Protein AF-A0A142BB38-F1 (afdb_monomer)

Nearest PDB structures (foldseek):
  2khm-assembly1_B  TM=2.381E-01  e=4.660E+00  Araneus diadematus

Mean predicted aligned error: 5.6 Å

Radius of gyration: 16.67 Å; Cα contacts (8 Å, |Δi|>4): 207; chains: 1; bounding box: 40×39×48 Å

InterPro domains:
  IPR056090 Domain of unknown function DUF7673 [PF24720] (20-102)

Organism: NCBI:txid570277

Structure (mmCIF, N/CA/C/O backbone):
data_AF-A0A142BB38-F1
#
_entry.id   AF-A0A142BB38-F1
#
loop_
_atom_site.group_PDB
_atom_site.id
_atom_site.type_symbol
_atom_site.label_atom_id
_atom_site.label_alt_id
_atom_site.label_comp_id
_atom_site.label_asym_id
_atom_site.label_entity_id
_atom_site.label_seq_id
_atom_site.pdbx_PDB_ins_code
_atom_site.Cartn_x
_atom_site.Cartn_y
_atom_site.Cartn_z
_atom_site.occupancy
_atom_site.B_iso_or_equiv
_atom_site.auth_seq_id
_atom_site.auth_comp_id
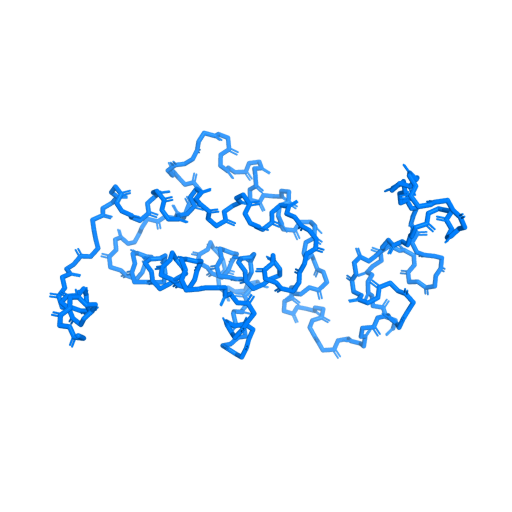_atom_site.auth_asym_id
_atom_site.auth_atom_id
_atom_site.pdbx_PDB_model_num
ATOM 1 N N . MET A 1 1 ? -16.392 24.815 3.984 1.00 42.34 1 MET A N 1
ATOM 2 C CA . MET A 1 1 ? -15.188 24.176 4.565 1.00 42.34 1 MET A CA 1
ATOM 3 C C . MET A 1 1 ? -15.437 23.795 6.032 1.00 42.34 1 MET A C 1
ATOM 5 O O . MET A 1 1 ? -14.847 24.392 6.916 1.00 42.34 1 MET A O 1
ATOM 9 N N . GLY A 1 2 ? -16.347 22.852 6.319 1.00 48.66 2 GLY A N 1
ATOM 10 C CA . GLY A 1 2 ? -16.761 22.552 7.708 1.00 48.66 2 GLY A CA 1
ATOM 11 C C . GLY A 1 2 ? -16.936 21.069 8.054 1.00 48.66 2 GLY A C 1
ATOM 12 O O . GLY A 1 2 ? -17.288 20.749 9.184 1.00 48.66 2 GLY A O 1
ATOM 13 N N . THR A 1 3 ? -16.692 20.158 7.108 1.00 50.41 3 THR A N 1
ATOM 14 C CA . THR A 1 3 ? -17.069 18.739 7.262 1.00 50.41 3 THR A CA 1
ATOM 15 C C . THR A 1 3 ? -15.869 17.801 7.424 1.00 50.41 3 THR A C 1
ATOM 17 O O . THR A 1 3 ? -16.030 16.711 7.957 1.00 50.41 3 THR A O 1
ATOM 20 N N . GLN A 1 4 ? -14.654 18.218 7.041 1.00 49.72 4 GLN A N 1
AT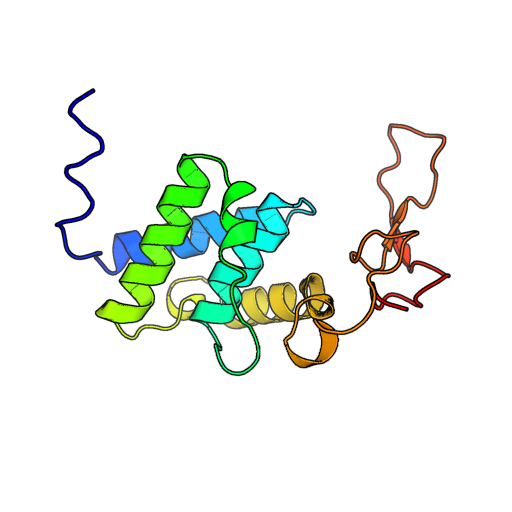OM 21 C CA . GLN A 1 4 ? -13.470 17.340 7.036 1.00 49.72 4 GLN A CA 1
ATOM 22 C C . GLN A 1 4 ? -12.664 17.337 8.349 1.00 49.72 4 GLN A C 1
ATOM 24 O O . GLN A 1 4 ? -11.951 16.380 8.618 1.00 49.72 4 GLN A O 1
ATOM 29 N N . MET A 1 5 ? -12.817 18.338 9.226 1.00 43.72 5 MET A N 1
ATOM 30 C CA . MET A 1 5 ? -12.078 18.387 10.504 1.00 43.72 5 MET A CA 1
ATOM 31 C C . MET A 1 5 ? -12.707 17.562 11.643 1.00 43.72 5 MET A C 1
ATOM 33 O O . MET A 1 5 ? -12.117 17.461 12.714 1.00 43.72 5 MET A O 1
ATOM 37 N N . LYS A 1 6 ? -13.882 16.945 11.446 1.00 49.28 6 LYS A N 1
ATOM 38 C CA . LYS A 1 6 ? -14.540 16.130 12.489 1.00 49.28 6 LYS A CA 1
ATOM 39 C C . LYS A 1 6 ? -13.958 14.718 12.657 1.00 49.28 6 LYS A C 1
ATOM 41 O O . LYS A 1 6 ? -14.302 14.057 13.631 1.00 49.28 6 LYS A O 1
ATOM 46 N N . GLN A 1 7 ? -13.098 14.247 11.751 1.00 52.72 7 GLN A N 1
ATOM 47 C CA . GLN A 1 7 ? -12.619 12.856 11.768 1.00 52.72 7 GLN A CA 1
ATOM 48 C C . GLN A 1 7 ? -11.376 12.604 12.633 1.00 52.72 7 GLN A C 1
ATOM 50 O O . GLN A 1 7 ? -11.220 11.490 13.114 1.00 52.72 7 GLN A O 1
ATOM 55 N N . LEU A 1 8 ? -10.541 13.611 12.913 1.00 51.09 8 LEU A N 1
ATOM 56 C CA . LEU A 1 8 ? -9.302 13.424 13.694 1.00 51.09 8 LEU A CA 1
ATOM 57 C C . LEU A 1 8 ? -9.530 13.124 15.191 1.00 51.09 8 LEU A C 1
ATOM 59 O O . LEU A 1 8 ? -8.601 12.703 15.869 1.00 51.09 8 LEU A O 1
ATOM 63 N N . ASN A 1 9 ? -10.756 13.300 15.700 1.00 59.69 9 ASN A N 1
ATOM 64 C CA . ASN A 1 9 ? -11.101 13.105 17.117 1.00 59.69 9 ASN A CA 1
ATOM 65 C C . ASN A 1 9 ? -11.997 11.884 17.385 1.00 59.69 9 ASN A C 1
ATOM 67 O O . ASN A 1 9 ? -12.527 11.752 18.488 1.00 59.69 9 ASN A O 1
ATOM 71 N N . GLN A 1 10 ? -12.226 11.015 16.398 1.00 78.06 10 GLN A N 1
ATOM 72 C CA . GLN A 1 10 ? -13.004 9.791 16.600 1.00 78.06 10 GLN A CA 1
ATOM 73 C C . GLN A 1 10 ? -12.083 8.563 16.563 1.00 78.06 10 GLN A C 1
ATOM 75 O O . GLN A 1 10 ? -11.210 8.491 15.694 1.00 78.06 10 GLN A O 1
ATOM 80 N N . PRO A 1 11 ? -12.248 7.597 17.488 1.00 89.50 11 PRO A N 1
ATOM 81 C CA . PRO A 1 11 ? -11.530 6.331 17.420 1.00 89.50 11 PRO A CA 1
ATOM 82 C C . PRO A 1 11 ? -11.828 5.604 16.104 1.00 89.50 11 PRO A C 1
ATOM 84 O O . PRO A 1 11 ? -12.989 5.485 15.708 1.00 89.50 11 PRO A O 1
ATOM 87 N N . VAL A 1 12 ? -10.789 5.092 15.443 1.00 95.44 12 VAL A N 1
ATOM 88 C CA . VAL A 1 12 ? -10.952 4.232 14.265 1.00 95.44 12 VAL A CA 1
ATOM 89 C C . VAL A 1 12 ? -11.534 2.895 14.709 1.00 95.44 12 VAL A C 1
ATOM 91 O O . VAL A 1 12 ? -10.992 2.221 15.584 1.00 95.44 12 VAL A O 1
ATOM 94 N N . THR A 1 13 ? -12.644 2.500 14.093 1.00 96.88 13 THR A N 1
ATOM 95 C CA . THR A 1 13 ? -13.247 1.178 14.309 1.00 96.88 13 THR A CA 1
ATOM 96 C C . THR A 1 13 ? -12.520 0.099 13.505 1.00 96.88 13 THR A C 1
ATOM 98 O O . THR A 1 13 ? -11.928 0.385 12.463 1.00 96.88 13 THR A O 1
ATOM 101 N N . ALA A 1 14 ? -12.626 -1.166 13.927 1.00 97.38 14 ALA A N 1
ATOM 102 C CA . ALA A 1 14 ? -12.060 -2.296 13.181 1.00 97.38 14 ALA A CA 1
ATOM 103 C C . ALA A 1 14 ? -12.581 -2.381 11.735 1.00 97.38 14 ALA A C 1
ATOM 105 O O . ALA A 1 14 ? -11.813 -2.654 10.818 1.00 97.38 14 ALA A O 1
ATOM 106 N N . VAL A 1 15 ? -13.862 -2.067 11.510 1.00 97.38 15 VAL A N 1
ATOM 107 C CA . VAL A 1 15 ? -14.458 -2.045 10.164 1.00 97.38 15 VAL A CA 1
ATOM 108 C C . VAL A 1 15 ? -13.822 -0.956 9.296 1.00 97.38 15 VAL A C 1
ATOM 110 O O . VAL A 1 15 ? -13.442 -1.218 8.160 1.00 97.38 15 VAL A O 1
ATOM 113 N N . GLN A 1 16 ? -13.658 0.264 9.819 1.00 97.94 16 GLN A N 1
ATOM 114 C CA . GLN A 1 16 ? -13.002 1.353 9.079 1.00 97.94 16 GLN A CA 1
ATOM 115 C C . GLN A 1 16 ? -11.532 1.049 8.789 1.00 97.94 16 GLN A C 1
ATOM 117 O O . GLN A 1 16 ? -11.051 1.360 7.696 1.00 97.94 16 GLN A O 1
ATOM 122 N N . TYR A 1 17 ? -10.844 0.439 9.758 1.00 98.44 17 TYR A N 1
ATOM 123 C CA . TYR A 1 17 ? -9.466 -0.002 9.614 1.00 98.44 17 TYR A CA 1
ATOM 124 C C . TYR A 1 17 ? -9.336 -0.989 8.455 1.00 98.44 17 TYR A C 1
ATOM 126 O O . TYR A 1 17 ? -8.688 -0.660 7.465 1.00 98.44 17 TYR A O 1
ATOM 134 N N . PHE A 1 18 ? -10.020 -2.135 8.507 1.00 98.62 18 PHE A N 1
ATOM 135 C CA . PHE A 1 18 ? -9.885 -3.169 7.479 1.00 98.62 18 PHE A CA 1
ATOM 136 C C . PHE A 1 18 ? -10.424 -2.747 6.109 1.00 98.62 18 PHE A C 1
ATOM 138 O O . PHE A 1 18 ? -9.808 -3.073 5.097 1.00 98.62 18 PHE A O 1
ATOM 145 N N . ASN A 1 19 ? -11.476 -1.923 6.047 1.00 98.50 19 ASN A N 1
ATOM 146 C CA . ASN A 1 19 ? -11.909 -1.323 4.780 1.00 98.50 19 ASN A CA 1
ATOM 147 C C . ASN A 1 19 ? -10.818 -0.433 4.166 1.00 98.50 19 ASN A C 1
ATOM 149 O O . ASN A 1 19 ? -10.633 -0.431 2.950 1.00 98.50 19 ASN A O 1
ATOM 153 N N . SER A 1 20 ? -10.084 0.315 4.995 1.00 98.69 20 SER A N 1
ATOM 154 C CA . SER A 1 20 ? -8.980 1.157 4.526 1.00 98.69 20 SER A CA 1
ATOM 155 C C . SER A 1 20 ? -7.750 0.340 4.144 1.00 98.69 20 SER A C 1
ATOM 157 O O . SER A 1 20 ? -7.107 0.670 3.150 1.00 98.69 20 SER A O 1
ATOM 159 N N . VAL A 1 21 ? -7.455 -0.752 4.862 1.00 98.81 21 VAL A N 1
ATOM 160 C CA . VAL A 1 21 ? -6.419 -1.709 4.445 1.00 98.81 21 VAL A CA 1
ATOM 161 C C . VAL A 1 21 ? -6.767 -2.271 3.064 1.00 98.81 21 VAL A C 1
ATOM 163 O O . VAL A 1 21 ? -5.956 -2.173 2.148 1.00 98.81 21 VAL A O 1
ATOM 166 N N . ALA A 1 22 ? -7.989 -2.777 2.875 1.00 98.75 22 ALA A N 1
ATOM 167 C CA . ALA A 1 22 ? -8.435 -3.335 1.599 1.00 98.75 22 ALA A CA 1
ATOM 168 C C . ALA A 1 22 ? -8.399 -2.306 0.452 1.00 98.75 22 ALA A C 1
ATOM 170 O O . ALA A 1 22 ? -8.067 -2.654 -0.682 1.00 98.75 22 ALA A O 1
ATOM 171 N N . ALA A 1 23 ? -8.714 -1.037 0.729 1.00 98.62 23 ALA A N 1
ATOM 172 C CA . ALA A 1 23 ? -8.599 0.040 -0.252 1.00 98.62 23 ALA A CA 1
ATOM 173 C C . ALA A 1 23 ? -7.137 0.288 -0.661 1.00 98.62 23 ALA A C 1
ATOM 175 O O . ALA A 1 23 ? -6.836 0.318 -1.854 1.00 98.62 23 ALA A O 1
ATOM 176 N N . LEU A 1 24 ? -6.219 0.401 0.305 1.00 98.75 24 LEU A N 1
ATOM 177 C CA . LEU A 1 24 ? -4.801 0.618 0.010 1.00 98.75 24 LEU A CA 1
ATOM 178 C C . LEU A 1 24 ? -4.143 -0.580 -0.666 1.00 98.75 24 LEU A C 1
ATOM 180 O O . LEU A 1 24 ? -3.251 -0.369 -1.480 1.00 98.75 24 LEU A O 1
ATOM 184 N N . VAL A 1 25 ? -4.570 -1.813 -0.376 1.00 98.69 25 VAL A N 1
ATOM 185 C CA . VAL A 1 25 ? -4.044 -3.010 -1.055 1.00 98.69 25 VAL A CA 1
ATOM 186 C C . VAL A 1 25 ? -4.247 -2.892 -2.563 1.00 98.69 25 VAL A C 1
ATOM 188 O O . VAL A 1 25 ? -3.299 -3.083 -3.320 1.00 98.69 25 VAL A O 1
ATOM 191 N N . LYS A 1 26 ? -5.438 -2.469 -3.003 1.00 98.19 26 LYS A N 1
ATOM 192 C CA . LYS A 1 26 ? -5.728 -2.257 -4.431 1.00 98.19 26 LYS A CA 1
ATOM 193 C C . LYS A 1 26 ? -4.800 -1.216 -5.055 1.00 98.19 26 LYS A C 1
ATOM 195 O O . LYS A 1 26 ? -4.352 -1.395 -6.179 1.00 98.19 26 LYS A O 1
ATOM 200 N N . VAL A 1 27 ? -4.493 -0.143 -4.325 1.00 98.31 27 VAL A N 1
ATOM 201 C CA . VAL A 1 27 ? -3.574 0.911 -4.786 1.00 98.31 27 VAL A CA 1
ATOM 202 C C . VAL A 1 27 ? -2.135 0.396 -4.849 1.00 98.31 27 VAL A C 1
ATOM 204 O O . VAL A 1 27 ? -1.432 0.656 -5.823 1.00 98.31 27 VAL A O 1
ATOM 207 N N . ALA A 1 28 ? -1.708 -0.360 -3.837 1.00 98.06 28 ALA A N 1
ATOM 208 C CA . ALA A 1 28 ? -0.369 -0.930 -3.711 1.00 98.06 28 ALA A CA 1
ATOM 209 C C . ALA A 1 28 ? -0.063 -2.024 -4.750 1.00 98.06 28 ALA A C 1
ATOM 211 O O . ALA A 1 28 ? 1.106 -2.294 -5.019 1.00 98.06 28 ALA A O 1
ATOM 212 N N . GLN A 1 29 ? -1.090 -2.635 -5.344 1.00 96.38 29 GLN A N 1
ATOM 213 C CA . GLN A 1 29 ? -0.966 -3.610 -6.434 1.00 96.38 29 GLN A CA 1
ATOM 214 C C . GLN A 1 29 ? -0.807 -2.972 -7.825 1.00 96.38 29 GLN A C 1
ATOM 216 O O . GLN A 1 29 ? -0.567 -3.683 -8.801 1.00 96.38 29 GLN A O 1
ATOM 221 N N . LEU A 1 30 ? -0.929 -1.647 -7.937 1.00 92.62 30 LEU A N 1
ATOM 222 C CA . LEU A 1 30 ? -0.591 -0.916 -9.162 1.00 92.62 30 LEU A CA 1
ATOM 223 C C . LEU A 1 30 ? 0.919 -0.596 -9.190 1.00 92.62 30 LEU A C 1
ATOM 225 O O . LEU A 1 30 ? 1.650 -0.959 -8.270 1.00 92.62 30 LEU A O 1
ATOM 229 N N . ASP A 1 31 ? 1.389 0.089 -10.234 1.00 86.12 31 ASP A N 1
ATOM 230 C CA . ASP A 1 31 ? 2.798 0.485 -10.389 1.00 86.12 31 ASP A CA 1
ATOM 231 C C . ASP A 1 31 ? 2.936 2.006 -10.564 1.00 86.12 31 ASP A C 1
ATOM 233 O O . ASP A 1 31 ? 3.187 2.537 -11.643 1.00 86.12 31 ASP A O 1
ATOM 237 N N . THR A 1 32 ? 2.666 2.742 -9.484 1.00 91.31 32 THR A N 1
ATOM 238 C CA . THR A 1 32 ? 2.776 4.209 -9.446 1.00 91.31 32 THR A CA 1
ATOM 239 C C . THR A 1 32 ? 3.515 4.681 -8.193 1.00 91.31 32 THR A C 1
ATOM 241 O O . THR A 1 32 ? 3.694 3.936 -7.226 1.00 91.31 32 THR A O 1
ATOM 244 N N . SER A 1 33 ? 3.895 5.961 -8.147 1.00 91.88 33 SER A N 1
ATOM 245 C CA . SER A 1 33 ? 4.433 6.571 -6.921 1.00 91.88 33 SER A CA 1
ATOM 246 C C . SER A 1 33 ? 3.438 6.519 -5.751 1.00 91.88 33 SER A C 1
ATOM 248 O O . SER A 1 33 ? 3.852 6.312 -4.610 1.00 91.88 33 SER A O 1
ATOM 250 N N . GLY A 1 34 ? 2.134 6.636 -6.024 1.00 96.50 34 GLY A N 1
ATOM 251 C CA . GLY A 1 34 ? 1.075 6.447 -5.030 1.00 96.50 34 GLY A CA 1
ATOM 252 C C . GLY A 1 34 ? 0.976 4.997 -4.550 1.00 96.50 34 GLY A C 1
ATOM 253 O O . GLY A 1 34 ? 0.795 4.751 -3.360 1.00 96.50 34 GLY A O 1
ATOM 254 N N . SER A 1 35 ? 1.190 4.029 -5.443 1.00 96.94 35 SER A N 1
ATOM 255 C CA . SER A 1 35 ? 1.245 2.598 -5.113 1.00 96.94 35 SER A CA 1
ATOM 256 C C . SER A 1 35 ? 2.393 2.279 -4.172 1.00 96.94 35 SER A C 1
ATOM 258 O O . SER A 1 35 ? 2.178 1.617 -3.159 1.00 96.94 35 SER A O 1
ATOM 260 N N . ARG A 1 36 ? 3.580 2.840 -4.435 1.00 95.38 36 ARG A N 1
ATOM 261 C CA . ARG A 1 36 ? 4.721 2.751 -3.518 1.00 95.38 36 ARG A CA 1
ATOM 262 C C . ARG A 1 36 ? 4.366 3.285 -2.133 1.00 95.38 36 ARG A C 1
ATOM 264 O O . ARG A 1 36 ? 4.678 2.646 -1.130 1.00 95.38 36 ARG A O 1
ATOM 271 N N . ALA A 1 37 ? 3.751 4.465 -2.070 1.00 97.88 37 ALA A N 1
ATOM 272 C CA . ALA A 1 37 ? 3.375 5.090 -0.807 1.00 97.88 37 ALA A CA 1
ATOM 273 C C . ALA A 1 37 ? 2.359 4.229 -0.037 1.00 97.88 37 ALA A C 1
ATOM 275 O O . ALA A 1 37 ? 2.558 3.954 1.145 1.00 97.88 37 ALA A O 1
ATOM 276 N N . ALA A 1 38 ? 1.320 3.733 -0.718 1.00 98.69 38 ALA A N 1
ATOM 277 C CA . ALA A 1 38 ? 0.327 2.827 -0.143 1.00 98.69 38 ALA A CA 1
ATOM 278 C C . ALA A 1 38 ? 0.964 1.524 0.370 1.00 98.69 38 ALA A C 1
ATOM 280 O O . ALA A 1 38 ? 0.686 1.104 1.493 1.00 98.69 38 ALA A O 1
ATOM 281 N N . ALA A 1 39 ? 1.866 0.923 -0.410 1.00 98.19 39 ALA A N 1
ATOM 282 C CA . ALA A 1 39 ? 2.588 -0.282 -0.023 1.00 98.19 39 ALA A CA 1
ATOM 283 C C . ALA A 1 39 ? 3.444 -0.065 1.226 1.00 98.19 39 ALA A C 1
ATOM 285 O O . ALA A 1 39 ? 3.390 -0.874 2.147 1.00 98.19 39 ALA A O 1
ATOM 286 N N . GLN A 1 40 ? 4.184 1.044 1.308 1.00 97.94 40 GLN A N 1
ATOM 287 C CA . GLN A 1 40 ? 4.970 1.355 2.502 1.00 97.94 40 GLN A CA 1
ATOM 288 C C . GLN A 1 40 ? 4.095 1.567 3.742 1.00 97.94 40 GLN A C 1
ATOM 290 O O . GLN A 1 40 ? 4.477 1.120 4.819 1.00 97.94 40 GLN A O 1
ATOM 295 N N . VAL A 1 41 ? 2.917 2.191 3.616 1.00 98.69 41 VAL A N 1
ATOM 296 C CA . VAL A 1 41 ? 1.969 2.306 4.740 1.00 98.69 41 VAL A CA 1
ATOM 297 C C . VAL A 1 41 ? 1.541 0.920 5.228 1.00 98.69 41 VAL A C 1
ATOM 299 O O . VAL A 1 41 ? 1.609 0.640 6.425 1.00 98.69 41 VAL A O 1
ATOM 302 N N . LEU A 1 42 ? 1.123 0.047 4.308 1.00 98.75 42 LEU A N 1
ATOM 303 C CA . LEU A 1 42 ? 0.654 -1.303 4.626 1.00 98.75 42 LEU A CA 1
ATOM 304 C C . LEU A 1 42 ? 1.761 -2.169 5.231 1.00 98.75 42 LEU A C 1
ATOM 306 O O . LEU A 1 42 ? 1.571 -2.758 6.293 1.00 98.75 42 LEU A O 1
ATOM 310 N N . LEU A 1 43 ? 2.922 -2.223 4.581 1.00 98.56 43 LEU A N 1
ATOM 311 C CA . LEU A 1 43 ? 4.034 -3.077 4.985 1.00 98.56 43 LEU A CA 1
ATOM 312 C C . LEU A 1 43 ? 4.677 -2.595 6.288 1.00 98.56 43 LEU A C 1
ATOM 314 O O . LEU A 1 43 ? 5.038 -3.427 7.112 1.00 98.56 43 LEU A O 1
ATOM 318 N N . SER A 1 44 ? 4.741 -1.284 6.549 1.00 98.38 44 SER A N 1
ATOM 319 C CA . SER A 1 44 ? 5.154 -0.780 7.867 1.00 98.38 44 SER A CA 1
ATOM 320 C C . SER A 1 44 ? 4.151 -1.094 8.970 1.00 98.38 44 SER A C 1
ATOM 322 O O . SER A 1 44 ? 4.559 -1.362 10.098 1.00 98.38 44 SER A O 1
ATOM 324 N N . ALA A 1 45 ? 2.847 -1.071 8.673 1.00 98.44 45 ALA A N 1
ATOM 325 C CA . ALA A 1 45 ? 1.826 -1.477 9.635 1.00 98.44 45 ALA A CA 1
ATOM 326 C C . ALA A 1 45 ? 1.882 -2.988 9.927 1.00 98.44 45 ALA A C 1
A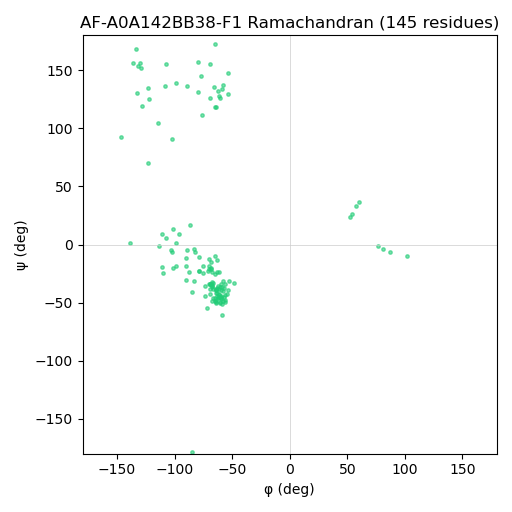TOM 328 O O . ALA A 1 45 ? 1.626 -3.393 11.061 1.00 98.44 45 ALA A O 1
ATOM 329 N N . TYR A 1 46 ? 2.233 -3.798 8.925 1.00 98.44 46 TYR A N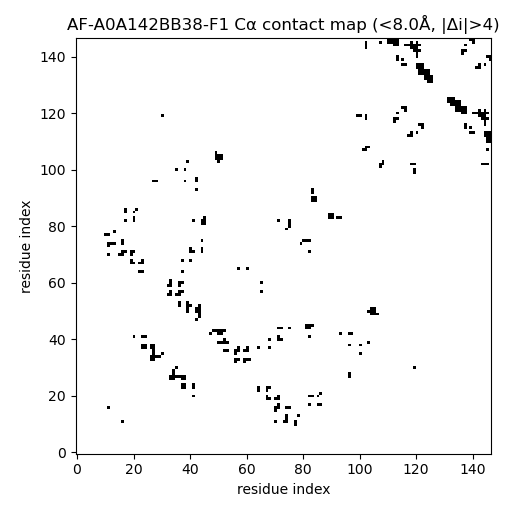 1
ATOM 330 C CA . TYR A 1 46 ? 2.435 -5.241 9.046 1.00 98.44 46 TYR A CA 1
ATOM 331 C C . TYR A 1 46 ? 3.719 -5.582 9.813 1.00 98.44 46 TYR A C 1
ATOM 333 O O . TYR A 1 46 ? 3.662 -6.263 10.832 1.00 98.44 46 TYR A O 1
ATOM 341 N N . ASN A 1 47 ? 4.869 -5.054 9.383 1.00 98.00 47 ASN A N 1
ATOM 342 C CA . ASN A 1 47 ? 6.171 -5.325 9.985 1.00 98.00 47 ASN A CA 1
ATOM 343 C C . ASN A 1 47 ? 7.104 -4.100 9.916 1.00 98.00 47 ASN A C 1
ATOM 345 O O . ASN A 1 47 ? 7.864 -3.908 8.963 1.00 98.00 47 ASN A O 1
ATOM 349 N N . GLY A 1 48 ? 7.086 -3.296 10.982 1.00 96.25 48 GLY A N 1
ATOM 350 C CA . GLY A 1 48 ? 7.911 -2.089 11.111 1.00 96.25 48 GLY A CA 1
ATOM 351 C C . GLY A 1 48 ? 9.422 -2.333 11.246 1.00 96.25 48 GLY A C 1
ATOM 352 O O . GLY A 1 48 ? 10.202 -1.395 11.081 1.00 96.25 48 GLY A O 1
ATOM 353 N N . SER A 1 49 ? 9.847 -3.569 11.535 1.00 96.44 49 SER A N 1
ATOM 354 C CA . SER A 1 49 ? 11.269 -3.935 11.628 1.00 96.44 49 SER A CA 1
ATOM 355 C C . SER A 1 49 ? 11.916 -4.126 10.257 1.00 96.44 49 SER A C 1
ATOM 357 O O . SER A 1 49 ? 13.127 -3.990 10.135 1.00 96.44 49 SER A O 1
ATOM 359 N N . GLU A 1 50 ? 11.110 -4.417 9.234 1.00 98.00 50 GLU A N 1
ATOM 360 C CA . GLU A 1 50 ? 11.551 -4.691 7.858 1.00 98.00 50 GLU A CA 1
ATOM 361 C C . GLU A 1 50 ? 11.162 -3.562 6.891 1.00 98.00 50 GLU A C 1
ATOM 363 O O . GLU A 1 50 ? 11.828 -3.323 5.878 1.00 98.00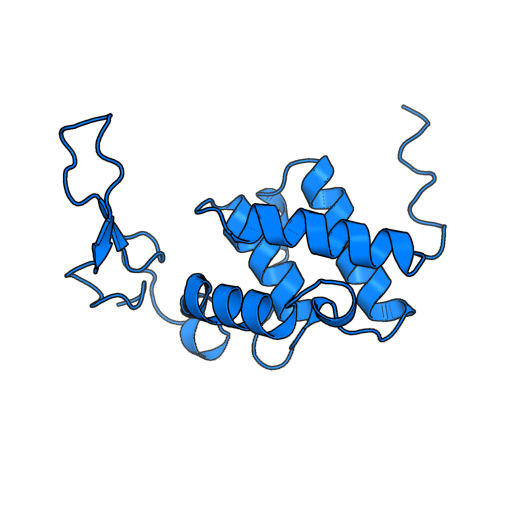 50 GLU A O 1
ATOM 368 N N . TRP A 1 51 ? 10.112 -2.810 7.236 1.00 97.75 51 TRP A N 1
ATOM 369 C CA . TRP A 1 51 ? 9.546 -1.760 6.398 1.00 97.75 51 TRP A CA 1
ATOM 370 C C . TRP A 1 51 ? 9.317 -0.474 7.176 1.00 97.75 51 TRP A C 1
ATOM 372 O O . TRP A 1 51 ? 8.642 -0.452 8.202 1.00 97.75 51 TRP A O 1
ATOM 382 N N . GLN A 1 52 ? 9.786 0.644 6.625 1.00 95.62 52 GLN A N 1
ATOM 383 C CA . GLN A 1 52 ? 9.583 1.974 7.201 1.00 95.62 52 GLN A CA 1
ATOM 384 C C . GLN A 1 52 ? 8.884 2.904 6.218 1.00 95.62 52 GLN A C 1
ATOM 386 O O . GLN A 1 52 ? 9.397 3.161 5.132 1.00 95.62 52 GLN A O 1
ATOM 391 N N . LEU A 1 53 ? 7.771 3.496 6.634 1.00 95.94 53 LEU A N 1
ATOM 392 C CA . LEU A 1 53 ? 7.091 4.530 5.876 1.00 95.94 53 LEU A CA 1
ATOM 393 C C . LEU A 1 53 ? 7.981 5.771 5.784 1.00 95.94 53 LEU A C 1
ATOM 395 O O . LEU A 1 53 ? 8.301 6.402 6.791 1.00 95.94 53 LEU A O 1
ATOM 399 N N . ASN A 1 54 ? 8.351 6.156 4.564 1.00 93.94 54 ASN A N 1
ATOM 400 C CA . ASN A 1 54 ? 8.840 7.503 4.322 1.00 93.94 54 ASN A CA 1
ATOM 401 C C . ASN A 1 54 ? 7.653 8.477 4.313 1.00 93.94 54 ASN A C 1
ATOM 403 O O . ASN A 1 54 ? 6.840 8.459 3.394 1.00 93.94 54 ASN A O 1
ATOM 407 N N . VAL A 1 55 ? 7.564 9.357 5.311 1.00 96.00 55 VAL A N 1
ATOM 408 C CA . VAL A 1 55 ? 6.450 10.313 5.440 1.00 96.00 55 VAL A CA 1
ATOM 409 C C . VAL A 1 55 ? 6.322 11.218 4.211 1.00 96.00 55 VAL A C 1
ATOM 411 O O . VAL A 1 55 ? 5.206 11.574 3.840 1.00 96.00 55 VAL A O 1
ATOM 414 N N . THR A 1 56 ? 7.423 11.548 3.524 1.00 95.44 56 THR A N 1
ATOM 415 C CA . THR A 1 56 ? 7.346 12.378 2.311 1.00 95.44 56 THR A CA 1
ATOM 416 C C . THR A 1 56 ? 6.658 11.664 1.149 1.00 95.44 56 THR A C 1
ATOM 418 O O . THR A 1 56 ? 6.112 12.336 0.278 1.00 95.44 56 THR A O 1
ATOM 421 N N . ASP A 1 57 ? 6.646 10.325 1.127 1.00 94.62 57 ASP A N 1
ATOM 422 C CA . ASP A 1 57 ? 5.960 9.560 0.078 1.00 94.62 57 ASP A CA 1
ATOM 423 C C . ASP A 1 57 ? 4.434 9.701 0.173 1.00 94.62 57 ASP A C 1
ATOM 425 O O . ASP A 1 57 ? 3.746 9.532 -0.832 1.00 94.62 57 ASP A O 1
ATOM 429 N N . LEU A 1 58 ? 3.888 10.091 1.332 1.00 97.12 58 LEU A N 1
ATOM 430 C CA . LEU A 1 58 ? 2.452 10.346 1.480 1.00 97.12 58 LEU A CA 1
ATOM 431 C C . LEU A 1 58 ? 1.959 11.476 0.561 1.00 97.12 58 LEU A C 1
ATOM 433 O O . LEU A 1 58 ? 0.792 11.481 0.183 1.00 97.12 58 LEU A O 1
ATOM 437 N N . CYS A 1 59 ? 2.840 12.386 0.129 1.00 97.12 59 CYS A N 1
ATOM 438 C CA . CYS A 1 59 ? 2.523 13.428 -0.852 1.00 97.12 59 CYS A CA 1
ATOM 439 C C . CYS A 1 59 ? 2.127 12.874 -2.235 1.00 97.12 59 CYS A C 1
ATOM 441 O O . CYS A 1 59 ? 1.625 13.626 -3.066 1.00 97.12 59 CYS A O 1
ATOM 443 N N . HIS A 1 60 ? 2.367 11.586 -2.500 1.00 97.12 60 HIS A N 1
ATOM 444 C CA . HIS A 1 60 ? 1.965 10.915 -3.738 1.00 97.12 60 HIS A CA 1
ATOM 445 C C . HIS A 1 60 ? 0.559 10.306 -3.679 1.00 97.12 60 HIS A C 1
ATOM 447 O O . HIS A 1 60 ? 0.084 9.783 -4.686 1.00 97.12 60 HIS A O 1
ATOM 453 N N . LEU A 1 61 ? -0.107 10.354 -2.524 1.00 97.56 61 LEU A N 1
ATOM 454 C CA . LEU A 1 61 ? -1.477 9.884 -2.373 1.00 97.56 61 LEU A CA 1
ATOM 455 C C . LEU A 1 61 ? -2.458 11.020 -2.676 1.00 97.56 61 LEU A C 1
ATOM 457 O O . LEU A 1 61 ? -2.298 12.141 -2.192 1.00 97.56 61 LEU A O 1
ATOM 461 N N . ASP A 1 62 ? -3.512 10.718 -3.435 1.00 96.44 62 ASP A N 1
ATOM 462 C CA . ASP A 1 62 ? -4.668 11.610 -3.520 1.00 96.44 62 ASP A CA 1
ATOM 463 C C . ASP A 1 62 ? -5.392 11.718 -2.164 1.00 96.44 62 ASP A C 1
ATOM 465 O O . ASP A 1 62 ? -5.092 11.008 -1.201 1.00 96.44 62 ASP A O 1
ATOM 469 N N . GLN A 1 63 ? -6.377 12.614 -2.074 1.00 96.25 63 GLN A N 1
ATOM 470 C CA . GLN A 1 63 ? -7.086 12.879 -0.822 1.00 96.25 63 GLN A CA 1
ATOM 471 C C . GLN A 1 63 ? -7.774 11.637 -0.227 1.00 96.25 63 GLN A C 1
ATOM 473 O O . GLN A 1 63 ? -7.809 11.490 0.998 1.00 96.25 63 GLN A O 1
ATOM 478 N N . LEU A 1 64 ? -8.321 10.751 -1.063 1.00 97.12 64 LEU A N 1
ATOM 479 C CA . LEU A 1 64 ? -9.019 9.550 -0.606 1.00 97.12 64 LEU A CA 1
ATOM 480 C C . LEU A 1 64 ? -8.019 8.508 -0.095 1.00 97.12 64 LEU A C 1
ATOM 482 O O . LEU A 1 64 ? -8.192 7.941 0.983 1.00 97.12 64 LEU A O 1
ATOM 486 N N . ASN A 1 65 ? -6.932 8.305 -0.830 1.00 98.12 65 ASN A N 1
ATOM 487 C CA . ASN A 1 65 ? -5.879 7.373 -0.453 1.00 98.12 65 ASN A CA 1
ATOM 488 C C . ASN A 1 65 ? -5.086 7.861 0.766 1.00 98.12 65 ASN A C 1
ATOM 490 O O . ASN A 1 65 ? -4.733 7.057 1.627 1.00 98.12 65 ASN A O 1
ATOM 494 N N . MET A 1 66 ? -4.900 9.175 0.919 1.00 98.06 66 MET A N 1
ATOM 495 C CA . MET A 1 66 ? -4.367 9.779 2.141 1.00 98.06 66 MET A CA 1
ATOM 496 C C . MET A 1 66 ? -5.278 9.500 3.343 1.00 98.06 66 MET A C 1
ATOM 498 O O . MET A 1 66 ? -4.797 9.131 4.414 1.00 98.06 66 MET A O 1
ATOM 502 N N . PHE A 1 67 ? -6.598 9.630 3.180 1.00 97.38 67 PHE A N 1
ATOM 503 C CA . PHE A 1 67 ? -7.552 9.294 4.239 1.00 97.38 67 PHE A CA 1
ATOM 504 C C . PHE A 1 67 ? -7.434 7.822 4.666 1.00 97.38 67 PHE A C 1
ATOM 506 O O . PHE A 1 67 ? -7.377 7.527 5.865 1.00 97.38 67 PHE A O 1
ATOM 513 N N . HIS A 1 68 ? -7.340 6.900 3.705 1.00 98.50 68 HIS A N 1
ATOM 514 C CA . HIS A 1 68 ? -7.126 5.487 4.008 1.00 98.50 68 HIS A CA 1
ATOM 515 C C . HIS A 1 68 ? -5.777 5.241 4.695 1.00 98.50 68 HIS A C 1
ATOM 517 O O . HIS A 1 68 ? -5.739 4.519 5.690 1.00 98.50 68 HIS A O 1
ATOM 523 N N . ALA A 1 69 ? -4.696 5.888 4.248 1.00 98.56 69 ALA A N 1
ATOM 524 C CA . ALA A 1 69 ? -3.378 5.793 4.879 1.00 98.56 69 ALA A CA 1
ATOM 525 C C . ALA A 1 69 ? -3.403 6.219 6.350 1.00 98.56 69 ALA A C 1
ATOM 527 O O . ALA A 1 69 ? -2.960 5.470 7.222 1.00 98.56 69 ALA A O 1
ATOM 528 N N . MET A 1 70 ? -3.998 7.375 6.648 1.00 98.06 70 MET A N 1
ATOM 529 C CA . MET A 1 70 ? -4.133 7.855 8.024 1.00 98.06 70 MET A CA 1
ATOM 530 C C . MET A 1 70 ? -5.007 6.931 8.878 1.00 98.06 70 MET A C 1
ATOM 532 O O . MET A 1 70 ? -4.669 6.662 10.031 1.00 98.06 70 MET A O 1
ATOM 536 N N . THR A 1 71 ? -6.083 6.387 8.303 1.00 98.12 71 THR A N 1
ATOM 537 C CA . THR A 1 71 ? -6.959 5.420 8.982 1.00 98.12 71 THR A CA 1
ATOM 538 C C . THR A 1 71 ? -6.221 4.117 9.305 1.00 98.12 71 THR A C 1
ATOM 540 O O . THR A 1 71 ? -6.408 3.568 10.390 1.00 98.12 71 THR A O 1
ATOM 543 N N . VAL A 1 72 ? -5.349 3.632 8.412 1.00 98.44 72 VAL A N 1
ATOM 544 C CA . VAL A 1 72 ? -4.512 2.443 8.650 1.00 98.44 72 VAL A CA 1
ATOM 545 C C . VAL A 1 72 ? -3.481 2.699 9.747 1.00 98.44 72 VAL A C 1
ATOM 547 O O . VAL A 1 72 ? -3.362 1.883 10.658 1.00 98.44 72 VAL A O 1
ATOM 550 N N . ILE A 1 73 ? -2.781 3.837 9.710 1.00 97.75 73 ILE A N 1
ATOM 551 C CA . ILE A 1 73 ? -1.785 4.206 10.730 1.00 97.75 73 ILE A CA 1
ATOM 552 C C . ILE A 1 73 ? -2.442 4.304 12.112 1.00 97.75 73 ILE A C 1
ATOM 554 O O . ILE A 1 73 ? -1.974 3.686 13.070 1.00 97.75 73 ILE A O 1
ATOM 558 N N . GLN A 1 74 ? -3.556 5.036 12.212 1.00 97.00 74 GLN A N 1
ATOM 559 C CA . GLN A 1 74 ? -4.289 5.185 13.467 1.00 97.00 74 GLN A CA 1
ATOM 560 C C . GLN A 1 74 ? -4.859 3.842 13.941 1.00 97.00 74 GLN A C 1
ATOM 562 O O . GLN A 1 74 ? -4.671 3.477 15.099 1.00 97.00 74 GLN A O 1
ATOM 567 N N . GLY A 1 75 ? -5.509 3.089 13.048 1.00 97.19 75 GLY A N 1
ATOM 568 C CA . GLY A 1 75 ? -6.113 1.796 13.360 1.00 97.19 75 GLY A CA 1
ATOM 569 C C . GLY A 1 75 ? -5.094 0.763 13.836 1.00 97.19 75 GLY A C 1
ATOM 570 O O . GLY A 1 75 ? -5.343 0.094 14.839 1.00 97.19 75 GLY A O 1
ATOM 571 N N . ARG A 1 76 ? -3.916 0.683 13.200 1.00 97.44 76 ARG A N 1
ATOM 572 C CA . ARG A 1 76 ? -2.838 -0.214 13.640 1.00 97.44 76 ARG A CA 1
ATOM 573 C C . ARG A 1 76 ? -2.395 0.112 15.065 1.00 97.44 76 ARG A C 1
ATOM 575 O O . ARG A 1 76 ? -2.286 -0.798 15.884 1.00 97.44 76 ARG A O 1
ATOM 582 N N . ALA A 1 77 ? -2.195 1.396 15.367 1.00 95.94 77 ALA A N 1
ATOM 583 C CA . ALA A 1 77 ? -1.768 1.847 16.688 1.00 95.94 77 ALA A CA 1
ATOM 584 C C . ALA A 1 77 ? -2.832 1.619 17.779 1.00 95.94 77 ALA A C 1
ATOM 586 O O . ALA A 1 77 ? -2.482 1.260 18.899 1.00 95.94 77 ALA A O 1
ATOM 587 N N . SER A 1 78 ? -4.121 1.814 17.475 1.00 96.62 78 SER A N 1
ATOM 588 C CA . SER A 1 78 ? -5.188 1.734 18.485 1.00 96.62 78 SER A CA 1
ATOM 589 C C . SER A 1 78 ? -5.803 0.347 18.661 1.00 96.62 78 SER A C 1
ATOM 591 O O . SER A 1 78 ? -6.283 0.035 19.747 1.00 96.62 78 SER A O 1
ATOM 593 N N . LEU A 1 79 ? -5.851 -0.471 17.605 1.00 97.06 79 LEU A N 1
ATOM 594 C CA . LEU A 1 79 ? -6.551 -1.762 17.622 1.00 97.06 79 LEU A CA 1
ATOM 595 C C . LEU A 1 79 ? -5.614 -2.947 17.862 1.00 97.06 79 LEU A C 1
ATOM 597 O O . LEU A 1 79 ? -6.095 -4.019 18.221 1.00 97.06 79 LEU A O 1
ATOM 601 N N . MET A 1 80 ? -4.303 -2.774 17.648 1.00 96.06 80 MET A N 1
ATOM 602 C CA . MET A 1 80 ? -3.292 -3.838 17.755 1.00 96.06 80 MET A CA 1
ATOM 603 C C . MET A 1 80 ? -3.598 -5.078 16.892 1.00 96.06 80 MET A C 1
ATOM 605 O O . MET A 1 80 ? -3.154 -6.179 17.198 1.00 96.06 80 MET A O 1
ATOM 609 N N . ARG A 1 81 ? -4.351 -4.904 15.801 1.00 98.00 81 ARG A N 1
ATOM 610 C CA . ARG A 1 81 ? -4.645 -5.947 14.805 1.00 98.00 81 ARG A CA 1
ATOM 611 C C . ARG A 1 81 ? -3.720 -5.781 13.616 1.00 98.00 81 ARG A C 1
ATOM 613 O O . ARG A 1 81 ? -3.407 -4.641 13.258 1.00 98.00 81 ARG A O 1
ATOM 620 N N . GLU A 1 82 ? -3.209 -6.872 13.067 1.00 98.06 82 GLU A N 1
ATOM 621 C CA . GLU A 1 82 ? -2.366 -6.796 11.876 1.00 98.06 82 GLU A CA 1
ATOM 622 C C . GLU A 1 82 ? -3.233 -6.564 10.629 1.00 98.06 82 GLU A C 1
ATOM 624 O O . GLU A 1 82 ? -4.379 -7.021 10.579 1.00 98.06 82 GLU A O 1
ATOM 629 N N . PRO A 1 83 ? -2.748 -5.797 9.638 1.00 98.19 83 PRO A N 1
ATOM 630 C CA . PRO A 1 83 ? -3.583 -5.362 8.523 1.00 98.19 83 PRO A CA 1
ATOM 631 C C . PRO A 1 83 ? -4.124 -6.526 7.683 1.00 98.19 83 PRO A C 1
ATOM 633 O O . PRO A 1 83 ? -5.266 -6.471 7.227 1.00 98.19 83 PRO A O 1
ATOM 636 N N . GLN A 1 84 ? -3.342 -7.589 7.511 1.00 98.31 84 GLN A N 1
ATOM 637 C CA . GLN A 1 84 ? -3.706 -8.744 6.698 1.00 98.31 84 GLN A CA 1
ATOM 638 C C . GLN A 1 84 ? -4.821 -9.604 7.314 1.00 98.31 84 GLN A C 1
ATOM 640 O O . GLN A 1 84 ? -5.533 -10.282 6.582 1.00 98.31 84 GLN A O 1
ATOM 645 N N . GLU A 1 85 ? -5.048 -9.527 8.629 1.00 98.06 85 GLU A N 1
ATOM 646 C CA . GLU A 1 85 ? -6.068 -10.331 9.323 1.00 98.06 85 GLU A CA 1
ATOM 647 C C . GLU A 1 85 ? -7.507 -10.035 8.871 1.00 98.06 85 GLU A C 1
ATOM 649 O O . GLU A 1 85 ? -8.402 -10.856 9.066 1.00 98.06 85 GLU A O 1
ATOM 654 N N . GLY A 1 86 ? -7.755 -8.844 8.319 1.00 94.62 86 GLY A N 1
ATOM 655 C CA . GLY A 1 86 ? -9.082 -8.428 7.860 1.00 94.62 86 GLY A CA 1
ATOM 656 C C . GLY A 1 86 ? -9.332 -8.630 6.371 1.00 94.62 86 GLY A C 1
ATOM 657 O O . GLY A 1 86 ? -10.327 -8.112 5.864 1.00 94.62 86 GLY A O 1
ATOM 658 N N . ILE A 1 87 ? -8.431 -9.313 5.660 1.00 95.12 87 ILE A N 1
ATOM 659 C CA . ILE A 1 87 ? -8.517 -9.527 4.215 1.00 95.12 87 ILE A CA 1
ATOM 660 C C . ILE A 1 87 ? -8.495 -11.027 3.917 1.00 95.12 87 ILE A C 1
ATOM 662 O O . ILE A 1 87 ? -7.679 -11.775 4.449 1.00 95.12 87 ILE A O 1
ATOM 666 N N . GLU A 1 88 ? -9.386 -11.466 3.030 1.00 96.62 88 GLU A N 1
ATOM 667 C CA . GLU A 1 88 ? -9.367 -12.829 2.500 1.00 96.62 88 GLU A CA 1
ATOM 668 C C . GLU A 1 88 ? -8.056 -13.092 1.739 1.00 96.62 88 GLU A C 1
ATOM 670 O O . GLU A 1 88 ? -7.684 -12.317 0.859 1.00 96.62 88 GLU A O 1
ATOM 675 N N . ASN A 1 89 ? -7.355 -14.178 2.083 1.00 97.25 89 ASN A N 1
ATOM 676 C CA . ASN A 1 89 ? -5.996 -14.482 1.606 1.00 97.25 89 ASN A CA 1
ATOM 677 C C . ASN A 1 89 ? -4.972 -13.375 1.930 1.00 97.25 89 ASN A C 1
ATOM 679 O O . ASN A 1 89 ? -4.041 -13.121 1.164 1.00 97.25 89 ASN A O 1
ATOM 683 N N . GLY A 1 90 ? -5.151 -12.693 3.067 1.00 97.69 90 GLY A N 1
ATOM 684 C CA . GLY A 1 90 ? -4.323 -11.559 3.470 1.00 97.69 90 GLY A CA 1
ATOM 685 C C . GLY A 1 90 ? -2.827 -11.868 3.540 1.00 97.69 90 GLY A C 1
ATOM 686 O O . GLY A 1 90 ? -2.038 -11.063 3.050 1.00 97.69 90 GLY A O 1
ATOM 687 N N . ASP A 1 91 ? -2.430 -13.017 4.094 1.00 98.12 91 ASP A N 1
ATOM 688 C CA . ASP A 1 91 ? -1.012 -13.397 4.188 1.00 98.12 91 ASP A CA 1
ATOM 689 C C . ASP A 1 91 ? -0.359 -13.479 2.799 1.00 98.12 91 ASP A C 1
ATOM 691 O O . ASP A 1 91 ? 0.691 -12.877 2.568 1.00 98.12 91 ASP A O 1
ATOM 695 N N . ASP A 1 92 ? -1.015 -14.138 1.840 1.00 98.44 92 ASP A N 1
ATOM 696 C CA . ASP A 1 92 ? -0.516 -14.264 0.467 1.00 98.44 92 ASP A CA 1
ATOM 697 C C . ASP A 1 92 ? -0.427 -12.903 -0.232 1.00 98.44 92 ASP A C 1
ATOM 699 O O . ASP A 1 92 ? 0.570 -12.598 -0.889 1.00 98.44 92 ASP A O 1
ATOM 703 N N . ILE A 1 93 ? -1.440 -12.050 -0.048 1.00 98.50 93 ILE A N 1
ATOM 704 C CA . ILE A 1 93 ? -1.459 -10.689 -0.597 1.00 98.50 93 ILE A CA 1
ATOM 705 C C . ILE A 1 93 ? -0.304 -9.858 -0.030 1.00 98.50 93 ILE A C 1
ATOM 707 O O . ILE A 1 93 ? 0.382 -9.159 -0.776 1.00 98.50 93 ILE A O 1
ATOM 711 N N . PHE A 1 94 ? -0.060 -9.918 1.279 1.00 98.50 94 PHE A N 1
ATOM 712 C CA . PHE A 1 94 ? 1.027 -9.163 1.901 1.00 98.50 94 PHE A CA 1
ATOM 713 C C . PHE A 1 94 ? 2.401 -9.697 1.499 1.00 98.50 94 PHE A C 1
ATOM 715 O O . PHE A 1 94 ? 3.320 -8.900 1.308 1.00 98.50 94 PHE A O 1
ATOM 722 N N . MET A 1 95 ? 2.537 -11.006 1.286 1.00 98.19 95 MET A N 1
ATOM 723 C CA . MET A 1 95 ? 3.754 -11.596 0.729 1.00 98.19 95 MET A CA 1
ATOM 724 C C . MET A 1 95 ? 3.988 -11.205 -0.735 1.00 98.19 95 MET A C 1
ATOM 726 O O . MET A 1 95 ? 5.141 -11.020 -1.133 1.00 98.19 95 MET A O 1
ATOM 730 N N . ASP A 1 96 ? 2.936 -11.042 -1.539 1.00 97.44 96 ASP A N 1
ATOM 731 C CA . ASP A 1 96 ? 3.051 -10.484 -2.892 1.00 97.44 96 ASP A CA 1
ATOM 732 C C . ASP A 1 96 ? 3.524 -9.025 -2.854 1.00 97.44 96 ASP A C 1
ATOM 734 O O . ASP A 1 96 ? 4.519 -8.676 -3.494 1.00 97.44 96 ASP A O 1
ATOM 738 N N . LEU A 1 97 ? 2.889 -8.186 -2.024 1.00 97.81 97 LEU A N 1
ATOM 739 C CA . LEU A 1 97 ? 3.307 -6.794 -1.831 1.00 97.81 97 LEU A CA 1
ATOM 740 C C . LEU A 1 97 ? 4.755 -6.696 -1.338 1.00 97.81 97 LEU A C 1
ATOM 742 O O . LEU A 1 97 ? 5.504 -5.841 -1.812 1.00 97.81 97 LEU A O 1
ATOM 746 N N . TRP A 1 98 ? 5.165 -7.581 -0.427 1.00 97.19 98 TRP A N 1
ATOM 747 C CA . TRP A 1 98 ? 6.536 -7.653 0.070 1.00 97.19 98 TRP A CA 1
ATOM 748 C C . TRP A 1 98 ? 7.541 -7.839 -1.064 1.00 97.19 98 TRP A C 1
ATOM 750 O O . TRP A 1 98 ? 8.526 -7.108 -1.141 1.00 97.19 98 TRP A O 1
ATOM 760 N N . LYS A 1 99 ? 7.287 -8.807 -1.952 1.00 94.00 99 LYS A N 1
ATOM 761 C CA . LYS A 1 99 ? 8.163 -9.113 -3.090 1.00 94.00 99 LYS A CA 1
ATOM 762 C C . LYS A 1 99 ? 8.162 -7.979 -4.106 1.00 94.00 99 LYS A C 1
ATOM 764 O O . LYS A 1 99 ? 9.223 -7.501 -4.492 1.00 94.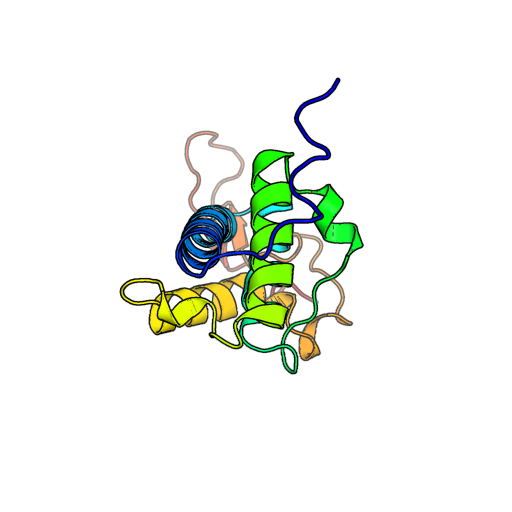00 99 LYS A O 1
ATOM 769 N N . ARG A 1 100 ? 6.975 -7.505 -4.492 1.00 92.69 100 ARG A N 1
ATOM 770 C CA . ARG A 1 100 ? 6.802 -6.418 -5.467 1.00 92.69 100 ARG A CA 1
ATOM 771 C C . ARG A 1 100 ? 7.570 -5.162 -5.070 1.00 92.69 100 ARG A C 1
ATOM 773 O O . ARG A 1 100 ? 8.189 -4.516 -5.907 1.00 92.69 100 ARG A O 1
ATOM 780 N N . TRP A 1 101 ? 7.531 -4.812 -3.788 1.00 93.62 101 TRP A N 1
ATOM 781 C CA . TRP A 1 101 ? 8.129 -3.582 -3.283 1.00 93.62 101 TRP A CA 1
ATOM 782 C C . TRP A 1 101 ? 9.480 -3.806 -2.595 1.00 93.62 101 TRP A C 1
ATOM 784 O O . TRP A 1 101 ? 9.967 -2.884 -1.940 1.00 93.62 101 TRP A O 1
ATOM 794 N N . GLU A 1 102 ? 10.107 -4.984 -2.739 1.00 93.25 102 GLU A N 1
ATOM 795 C CA . GLU A 1 102 ? 11.324 -5.409 -2.015 1.00 93.25 102 GLU A CA 1
ATOM 796 C C . GLU A 1 102 ? 12.467 -4.390 -2.117 1.00 93.25 102 GLU A C 1
ATOM 798 O O . GLU A 1 102 ? 13.228 -4.181 -1.167 1.00 93.25 102 GLU A O 1
ATOM 803 N N . ARG A 1 103 ? 12.539 -3.660 -3.234 1.00 91.88 103 ARG A N 1
ATOM 804 C CA . ARG A 1 103 ? 13.440 -2.518 -3.431 1.00 91.88 103 ARG A CA 1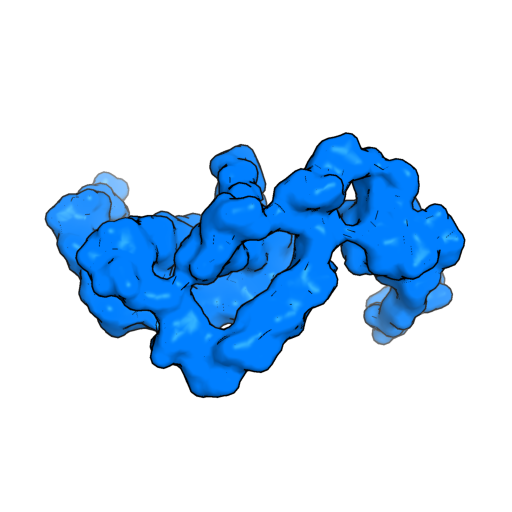
ATOM 805 C C . ARG A 1 103 ? 13.421 -1.511 -2.268 1.00 91.88 103 ARG A C 1
ATOM 807 O O . ARG A 1 103 ? 14.450 -0.885 -1.997 1.00 91.88 103 ARG A O 1
ATOM 814 N N . TYR A 1 104 ? 12.276 -1.323 -1.616 1.00 93.19 104 TYR A N 1
ATOM 815 C CA . TYR A 1 104 ? 12.055 -0.349 -0.545 1.00 93.19 104 TYR A CA 1
ATOM 816 C C . TYR A 1 104 ? 12.126 -0.939 0.869 1.00 93.19 104 TYR A C 1
ATOM 818 O O . TYR A 1 104 ? 11.980 -0.174 1.829 1.00 93.19 104 TYR A O 1
ATOM 826 N N . ASN A 1 105 ? 12.398 -2.243 1.006 1.00 95.88 105 ASN A N 1
ATOM 827 C CA . ASN A 1 105 ? 12.764 -2.856 2.285 1.00 95.88 105 ASN A CA 1
ATOM 828 C C . ASN A 1 105 ? 13.961 -2.100 2.897 1.00 95.88 105 ASN A C 1
ATOM 830 O O . ASN A 1 105 ? 14.815 -1.571 2.173 1.00 95.88 105 ASN A O 1
ATOM 834 N N . ILE A 1 106 ? 14.028 -2.021 4.229 1.00 96.19 106 ILE A N 1
ATOM 835 C CA . ILE A 1 106 ? 15.054 -1.249 4.953 1.00 96.19 106 ILE A CA 1
ATOM 836 C C . ILE A 1 106 ? 16.474 -1.642 4.525 1.00 96.19 106 ILE A C 1
ATOM 838 O O . ILE A 1 106 ? 17.316 -0.763 4.322 1.00 96.19 106 ILE A O 1
ATOM 842 N N . ASN A 1 107 ? 16.719 -2.934 4.299 1.00 95.00 107 ASN A N 1
ATOM 843 C CA . ASN A 1 107 ? 18.023 -3.438 3.873 1.00 95.00 107 ASN A CA 1
ATOM 844 C C . ASN A 1 107 ? 18.426 -2.927 2.484 1.00 95.00 107 ASN A C 1
ATOM 846 O O . ASN A 1 107 ? 19.611 -2.791 2.202 1.00 95.00 107 ASN A O 1
ATOM 850 N N . ASN A 1 108 ? 17.460 -2.566 1.640 1.00 93.81 108 ASN A N 1
ATOM 851 C CA . ASN A 1 108 ? 17.704 -2.098 0.279 1.00 93.81 108 ASN A CA 1
ATOM 852 C C . ASN A 1 108 ? 17.620 -0.572 0.148 1.00 93.81 108 ASN A C 1
ATOM 854 O O . ASN A 1 108 ? 18.158 -0.004 -0.801 1.00 93.81 108 ASN A O 1
ATOM 858 N N . ARG A 1 109 ? 16.973 0.135 1.082 1.00 87.62 109 ARG A N 1
ATOM 859 C CA . ARG A 1 109 ? 16.652 1.570 0.950 1.00 87.62 109 ARG A CA 1
ATOM 860 C C . ARG A 1 109 ? 17.867 2.473 0.698 1.00 87.62 109 ARG A C 1
ATOM 862 O O . ARG A 1 109 ? 17.737 3.463 -0.015 1.00 87.62 109 ARG A O 1
ATOM 869 N N . HIS A 1 110 ? 19.027 2.137 1.257 1.00 90.31 110 HIS A N 1
ATOM 870 C CA . HIS A 1 110 ? 20.270 2.897 1.081 1.00 90.31 110 HIS A CA 1
ATOM 871 C C . HIS A 1 110 ? 20.926 2.695 -0.296 1.00 90.31 110 HIS A C 1
ATOM 873 O O . HIS A 1 110 ? 21.771 3.493 -0.702 1.00 90.31 110 HIS A O 1
ATOM 879 N N . LEU A 1 111 ? 20.553 1.629 -1.009 1.00 93.81 111 LEU A N 1
ATOM 880 C CA . LEU A 1 111 ? 21.076 1.318 -2.333 1.00 93.81 111 LEU A CA 1
ATOM 881 C C . LEU A 1 111 ? 20.569 2.341 -3.344 1.00 93.81 111 LEU A C 1
ATOM 883 O O . LEU A 1 111 ? 19.517 2.962 -3.163 1.00 93.81 111 LEU A O 1
ATOM 887 N N . ARG A 1 112 ? 21.309 2.524 -4.435 1.00 92.25 112 ARG A N 1
ATOM 888 C CA . ARG A 1 112 ? 20.945 3.496 -5.460 1.00 92.25 112 ARG A CA 1
ATOM 889 C C . ARG A 1 112 ? 19.857 2.920 -6.357 1.00 92.25 112 ARG A C 1
ATOM 891 O O . ARG A 1 112 ? 19.974 1.814 -6.873 1.00 92.25 112 ARG A O 1
ATOM 898 N N . THR A 1 113 ? 18.798 3.693 -6.580 1.00 91.19 113 THR A N 1
ATOM 899 C CA . THR A 1 113 ? 17.730 3.293 -7.505 1.00 91.19 113 THR A CA 1
ATOM 900 C C . THR A 1 113 ? 18.288 3.144 -8.915 1.00 91.19 113 THR A C 1
ATOM 902 O O . THR A 1 113 ? 19.004 4.027 -9.401 1.00 91.19 113 THR A O 1
ATOM 905 N N . CYS A 1 114 ? 17.957 2.025 -9.562 1.00 92.69 114 CYS A N 1
ATOM 906 C CA . CYS A 1 114 ? 18.312 1.794 -10.952 1.00 92.69 114 CYS A CA 1
ATOM 907 C C . CYS A 1 114 ? 17.662 2.882 -11.814 1.00 92.69 114 CYS A C 1
ATOM 909 O O . CYS A 1 114 ? 16.457 3.113 -11.722 1.00 92.69 114 CYS A O 1
ATOM 911 N N . ARG A 1 115 ? 18.468 3.571 -12.626 1.00 92.69 115 ARG A N 1
ATOM 912 C CA . ARG A 1 115 ? 17.993 4.690 -13.455 1.00 92.69 115 ARG A CA 1
ATOM 913 C C . ARG A 1 115 ? 17.113 4.242 -14.617 1.00 92.69 115 ARG A C 1
ATOM 915 O O . ARG A 1 115 ? 16.311 5.037 -15.077 1.00 92.69 115 ARG A O 1
ATOM 922 N N . GLU A 1 116 ? 17.255 2.989 -15.033 1.00 92.44 116 GLU A N 1
ATOM 923 C CA . GLU A 1 116 ? 16.591 2.449 -16.220 1.00 92.44 116 GLU A CA 1
ATOM 924 C C . GLU A 1 116 ? 15.171 1.966 -15.911 1.00 92.44 116 GLU A C 1
ATOM 926 O O . GLU A 1 116 ? 14.250 2.220 -16.674 1.00 92.44 116 GLU A O 1
ATOM 931 N N . CYS A 1 117 ? 14.971 1.314 -14.761 1.00 90.38 117 CYS A N 1
ATOM 932 C CA . CYS A 1 117 ? 13.653 0.830 -14.331 1.00 90.38 117 CYS A CA 1
ATOM 933 C C . CYS A 1 117 ? 13.046 1.639 -13.178 1.00 90.38 117 CYS A C 1
ATOM 935 O O . CYS A 1 117 ? 12.069 1.218 -12.578 1.00 90.38 117 CYS A O 1
ATOM 937 N N . TYR A 1 118 ? 13.672 2.740 -12.757 1.00 88.12 118 TYR A N 1
ATOM 938 C CA . TYR A 1 118 ? 13.182 3.606 -11.672 1.00 88.12 118 TYR A CA 1
ATOM 939 C C . TYR A 1 118 ? 12.835 2.903 -10.344 1.00 88.12 118 TYR A C 1
ATOM 941 O O . TYR A 1 118 ? 12.094 3.443 -9.524 1.00 88.12 118 TYR A O 1
ATOM 949 N N . GLY A 1 119 ? 13.419 1.731 -10.081 1.00 88.50 119 GLY A N 1
ATOM 950 C CA . GLY A 1 119 ? 13.151 0.956 -8.867 1.00 88.50 119 GLY A CA 1
ATOM 951 C C . GLY A 1 119 ? 12.206 -0.230 -9.018 1.00 88.50 119 GLY A C 1
ATOM 952 O O . GLY A 1 119 ? 12.158 -1.026 -8.088 1.00 88.50 119 GLY A O 1
ATOM 953 N N . THR A 1 120 ? 11.522 -0.389 -10.152 1.00 86.88 120 THR A N 1
ATOM 954 C CA . THR A 1 120 ? 10.523 -1.461 -10.342 1.00 86.88 120 THR A CA 1
ATOM 955 C C . THR A 1 120 ? 11.153 -2.836 -10.565 1.00 86.88 120 THR A C 1
ATOM 957 O O . THR A 1 120 ? 10.530 -3.853 -10.304 1.00 86.88 120 THR A O 1
ATOM 960 N N . GLY A 1 121 ? 12.395 -2.880 -11.060 1.00 90.50 121 GLY A N 1
ATOM 961 C CA . GLY A 1 121 ? 13.032 -4.125 -11.495 1.00 90.50 121 GLY A CA 1
ATOM 962 C C . GLY A 1 121 ? 12.604 -4.568 -12.896 1.00 90.50 121 GLY A C 1
ATOM 963 O O . GLY A 1 121 ? 13.186 -5.503 -13.443 1.00 90.50 121 GLY A O 1
ATOM 964 N N . GLU A 1 122 ? 11.679 -3.851 -13.529 1.00 90.69 122 GLU A N 1
ATOM 965 C CA . GLU A 1 122 ? 11.109 -4.189 -14.829 1.00 90.69 122 GLU A CA 1
ATOM 966 C C . GLU A 1 122 ? 11.165 -3.002 -15.797 1.00 90.69 122 GLU A C 1
ATOM 968 O O . GLU A 1 122 ? 11.174 -1.840 -15.396 1.00 90.69 122 GLU A O 1
ATOM 973 N N . VAL A 1 123 ? 11.233 -3.291 -17.092 1.00 90.81 123 VAL A N 1
ATOM 974 C CA . VAL A 1 123 ? 11.149 -2.295 -18.170 1.00 90.81 123 VAL A CA 1
ATOM 975 C C . VAL A 1 123 ? 10.154 -2.779 -19.216 1.00 90.81 123 VAL A C 1
ATOM 977 O O . VAL A 1 123 ? 9.969 -3.988 -19.365 1.00 90.81 123 VAL A O 1
ATOM 980 N N . TYR A 1 124 ? 9.532 -1.865 -19.960 1.00 89.75 124 TYR A N 1
ATOM 981 C CA . TYR A 1 124 ? 8.657 -2.248 -21.069 1.00 89.75 124 TYR A CA 1
ATOM 982 C C . TYR A 1 124 ? 9.423 -3.087 -22.097 1.00 89.75 124 TYR A C 1
ATOM 984 O O . TYR A 1 124 ? 10.591 -2.832 -22.416 1.00 89.75 124 TYR A O 1
ATOM 992 N N . ALA A 1 125 ? 8.787 -4.153 -22.577 1.00 88.44 125 ALA A N 1
ATOM 993 C CA . ALA A 1 125 ? 9.393 -5.044 -23.551 1.00 88.44 125 ALA A CA 1
ATOM 994 C C . ALA A 1 125 ? 9.546 -4.344 -24.906 1.00 88.44 125 ALA A C 1
ATOM 996 O O . ALA A 1 125 ? 10.601 -4.501 -25.535 1.00 88.44 125 ALA A O 1
ATOM 997 N N . ASN A 1 126 ? 8.542 -3.541 -25.270 1.00 85.25 126 ASN A N 1
ATOM 998 C CA . ASN A 1 126 ? 8.433 -2.760 -26.492 1.00 85.25 126 ASN A CA 1
ATOM 999 C C . ASN A 1 126 ? 8.106 -1.295 -26.146 1.00 85.25 126 ASN A C 1
ATOM 1001 O O . ASN A 1 126 ? 7.091 -1.019 -25.519 1.00 85.25 126 ASN A O 1
ATOM 1005 N N . HIS A 1 127 ? 8.980 -0.357 -26.517 1.00 77.12 127 HIS A N 1
ATOM 1006 C CA . HIS A 1 127 ? 8.774 1.073 -26.245 1.00 77.12 127 HIS A CA 1
ATOM 1007 C C . HIS A 1 127 ? 8.025 1.800 -27.368 1.00 77.12 127 HIS A C 1
ATOM 1009 O O . HIS A 1 127 ? 7.603 2.937 -27.168 1.00 77.12 127 HIS A O 1
ATOM 1015 N N . ASP A 1 128 ? 7.871 1.152 -28.523 1.00 81.25 128 ASP A N 1
ATOM 1016 C CA . ASP A 1 128 ? 7.354 1.772 -29.743 1.00 81.25 128 ASP A CA 1
ATOM 1017 C C . ASP A 1 128 ? 5.881 1.412 -30.010 1.00 81.25 128 ASP A C 1
ATOM 1019 O O . ASP A 1 128 ? 5.273 1.955 -30.932 1.00 81.25 128 ASP A O 1
ATOM 1023 N N . ASP A 1 129 ? 5.293 0.511 -29.213 1.00 80.88 129 ASP A N 1
ATOM 1024 C CA . ASP A 1 129 ? 3.882 0.124 -29.300 1.00 80.88 129 ASP A CA 1
ATOM 1025 C C . ASP A 1 129 ? 3.122 0.559 -28.043 1.00 80.88 129 ASP A C 1
ATOM 1027 O O . ASP A 1 129 ? 3.220 -0.051 -26.980 1.00 80.88 129 ASP A O 1
ATOM 1031 N N . GLU A 1 130 ? 2.324 1.618 -28.180 1.00 73.06 130 GLU A N 1
ATOM 1032 C CA . GLU A 1 130 ? 1.516 2.186 -27.094 1.00 73.06 130 GLU A CA 1
ATOM 1033 C C . GLU A 1 130 ? 0.415 1.240 -26.572 1.00 73.06 130 GLU A C 1
ATOM 1035 O O . GLU A 1 130 ? -0.208 1.536 -25.548 1.00 73.06 130 GLU A O 1
ATOM 1040 N N . ASN A 1 131 ? 0.162 0.112 -27.246 1.00 83.81 131 ASN A N 1
ATOM 1041 C CA . ASN A 1 131 ? -0.800 -0.902 -26.813 1.00 83.81 131 ASN A CA 1
ATOM 1042 C C . ASN A 1 131 ? -0.134 -2.139 -26.187 1.00 83.81 131 ASN A C 1
ATOM 1044 O O . ASN A 1 131 ? -0.845 -3.018 -25.690 1.00 83.81 131 ASN A O 1
ATOM 1048 N N . ASP A 1 132 ? 1.200 -2.218 -26.191 1.00 83.25 132 ASP A N 1
ATOM 1049 C CA . ASP A 1 132 ? 1.959 -3.324 -25.609 1.00 83.25 132 ASP A CA 1
ATOM 1050 C C . ASP A 1 132 ? 2.556 -2.930 -24.250 1.00 83.25 132 ASP A C 1
ATOM 1052 O O . ASP A 1 132 ? 3.678 -2.440 -24.133 1.00 83.25 132 ASP A O 1
ATOM 1056 N N . TYR A 1 133 ? 1.793 -3.189 -23.186 1.00 81.25 133 TYR A N 1
ATOM 1057 C CA . TYR A 1 133 ? 2.229 -2.970 -21.803 1.00 81.25 133 TYR A CA 1
ATOM 1058 C C . TYR A 1 133 ? 2.985 -4.164 -21.210 1.00 81.25 133 TYR A C 1
ATOM 1060 O O . TYR A 1 133 ? 3.099 -4.270 -19.987 1.00 81.25 133 TYR A O 1
ATOM 1068 N N . THR A 1 134 ? 3.472 -5.098 -22.033 1.00 88.12 134 THR A N 1
ATOM 1069 C CA . THR A 1 134 ? 4.267 -6.208 -21.506 1.00 88.12 134 THR A CA 1
ATOM 1070 C C . THR A 1 134 ? 5.586 -5.695 -20.937 1.00 88.12 134 THR A C 1
ATOM 1072 O O . THR A 1 134 ? 6.271 -4.850 -21.520 1.00 88.12 134 THR A O 1
ATOM 1075 N N . THR A 1 135 ? 5.956 -6.204 -19.765 1.00 89.19 135 THR A N 1
ATOM 1076 C CA . THR A 1 135 ? 7.217 -5.878 -19.104 1.00 89.19 135 THR A CA 1
ATOM 1077 C C . THR A 1 135 ? 8.180 -7.057 -19.174 1.00 89.19 135 THR A C 1
ATOM 1079 O O . THR A 1 135 ? 7.799 -8.218 -19.336 1.00 89.19 135 THR A O 1
ATOM 1082 N N . LYS A 1 136 ? 9.473 -6.754 -19.084 1.00 92.25 136 LYS A N 1
ATOM 1083 C CA . LYS A 1 136 ? 10.558 -7.729 -18.956 1.00 92.25 136 LYS A CA 1
ATOM 1084 C C . LYS A 1 136 ? 11.469 -7.332 -17.806 1.00 92.25 136 LYS A C 1
ATOM 1086 O O . LYS A 1 136 ? 11.580 -6.154 -17.463 1.00 92.25 136 LYS A O 1
ATOM 1091 N N . THR A 1 137 ? 12.179 -8.309 -17.250 1.00 94.19 137 THR A N 1
ATOM 1092 C CA . THR A 1 137 ? 13.198 -8.063 -16.227 1.00 94.19 137 THR A CA 1
ATOM 1093 C C . THR A 1 137 ? 14.207 -7.026 -16.718 1.00 94.19 137 THR A C 1
ATOM 1095 O O . THR A 1 137 ? 14.764 -7.148 -17.810 1.00 94.19 137 THR A O 1
ATOM 1098 N N . CYS A 1 138 ? 14.463 -6.006 -15.901 1.00 92.94 138 CYS A N 1
ATOM 1099 C CA . CYS A 1 138 ? 15.412 -4.952 -16.223 1.00 92.94 138 CYS A CA 1
ATOM 1100 C C . CYS A 1 138 ? 16.832 -5.538 -16.329 1.00 92.94 138 CYS A C 1
ATOM 1102 O O . CYS A 1 138 ? 17.364 -6.031 -15.326 1.00 92.94 138 CYS A O 1
ATOM 1104 N N . PRO A 1 139 ? 17.489 -5.456 -17.502 1.00 93.38 139 PRO A N 1
ATOM 1105 C CA . PRO A 1 139 ? 18.797 -6.075 -17.711 1.00 93.38 139 PRO A CA 1
ATOM 1106 C C . PRO A 1 139 ? 19.918 -5.367 -16.937 1.00 93.38 139 PRO A C 1
ATOM 1108 O O . PRO A 1 139 ? 20.967 -5.956 -16.698 1.00 93.38 139 PRO A O 1
ATOM 1111 N N . TYR A 1 140 ? 19.696 -4.121 -16.510 1.00 92.69 140 TYR A N 1
ATOM 1112 C CA . TYR A 1 140 ? 20.696 -3.309 -15.816 1.00 92.69 140 TYR A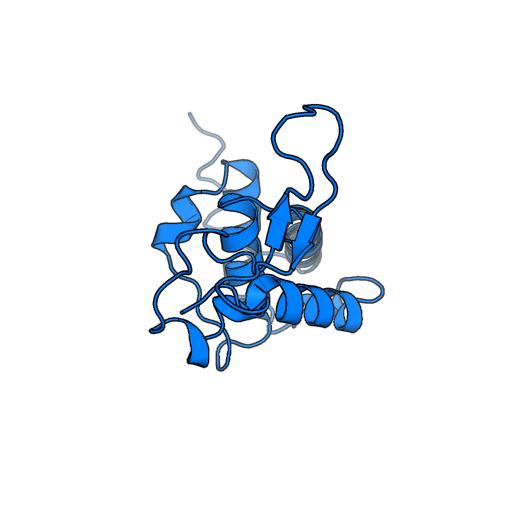 CA 1
ATOM 1113 C C . TYR A 1 140 ? 20.786 -3.599 -14.317 1.00 92.69 140 TYR A C 1
ATOM 1115 O O . TYR A 1 140 ? 21.859 -3.470 -13.733 1.00 92.69 140 TYR A O 1
ATOM 1123 N N . CYS A 1 141 ? 19.675 -3.978 -13.682 1.00 93.56 141 CYS A N 1
ATOM 1124 C CA . CYS A 1 141 ? 19.641 -4.329 -12.258 1.00 93.56 141 CYS A CA 1
ATOM 1125 C C . CYS A 1 141 ? 19.331 -5.810 -12.004 1.00 93.56 141 CYS A C 1
ATOM 1127 O O . CYS A 1 141 ? 19.282 -6.233 -10.849 1.00 93.56 141 CYS A O 1
ATOM 1129 N N . GLY A 1 142 ? 19.097 -6.600 -13.057 1.00 91.75 142 GLY A N 1
ATOM 1130 C CA . GLY A 1 142 ? 18.738 -8.013 -12.949 1.00 91.75 142 GLY A CA 1
ATOM 1131 C C . GLY A 1 142 ? 17.447 -8.240 -12.163 1.00 91.75 142 GLY A C 1
ATOM 1132 O O . GLY A 1 142 ? 17.378 -9.181 -11.380 1.00 91.75 142 GLY A O 1
ATOM 1133 N N . GLY A 1 143 ? 16.463 -7.346 -12.299 1.00 90.38 143 GLY A N 1
ATOM 1134 C CA . GLY A 1 143 ? 15.184 -7.451 -11.586 1.00 90.38 143 GLY A CA 1
ATOM 1135 C C . GLY A 1 143 ? 15.144 -6.823 -10.194 1.00 90.38 143 GLY A C 1
ATOM 1136 O O . GLY A 1 143 ? 14.081 -6.736 -9.601 1.00 90.38 143 GLY A O 1
ATOM 1137 N N . LYS A 1 144 ? 16.273 -6.347 -9.661 1.00 89.94 144 LYS A N 1
ATOM 1138 C CA . LYS A 1 144 ? 16.352 -5.883 -8.264 1.00 89.94 144 LYS A CA 1
ATOM 1139 C C . LYS A 1 144 ? 15.775 -4.484 -8.026 1.00 89.94 144 LYS A C 1
ATOM 1141 O O . LYS A 1 144 ? 15.496 -4.102 -6.895 1.00 89.94 144 LYS A O 1
ATOM 1146 N N . GLY A 1 145 ? 15.699 -3.656 -9.067 1.00 90.62 145 GLY A N 1
ATOM 1147 C CA . GLY A 1 145 ? 15.324 -2.240 -8.951 1.00 90.62 145 GLY A CA 1
ATOM 1148 C C . GLY A 1 145 ? 16.434 -1.319 -8.408 1.00 90.62 145 GLY A C 1
ATOM 1149 O O . GLY A 1 145 ? 16.255 -0.101 -8.316 1.00 90.62 145 GLY A O 1
ATOM 1150 N N . TYR A 1 146 ? 17.606 -1.852 -8.067 1.00 92.31 146 TYR A N 1
ATOM 1151 C CA . TYR A 1 146 ? 18.761 -1.091 -7.581 1.00 92.31 146 TYR A CA 1
ATOM 1152 C C . TYR A 1 146 ? 20.069 -1.550 -8.228 1.00 92.31 146 TYR A C 1
ATOM 1154 O O . TYR A 1 146 ? 20.160 -2.678 -8.714 1.00 92.31 146 TYR A O 1
ATOM 1162 N N . CYS A 1 147 ? 21.058 -0.655 -8.240 1.00 83.81 147 CYS A N 1
ATOM 1163 C CA . CYS A 1 147 ? 22.402 -0.876 -8.775 1.00 83.81 147 CYS A CA 1
ATOM 1164 C C . CYS A 1 147 ? 23.462 -0.568 -7.715 1.00 83.81 147 CYS A C 1
ATOM 1166 O 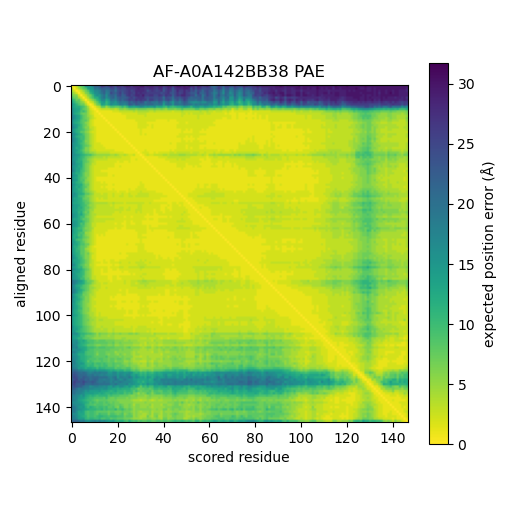O . CYS A 1 147 ? 23.256 0.406 -6.949 1.00 83.81 147 CYS A O 1
#

pLDDT: mean 91.59, std 11.8, range [42.34, 98.81]

Solvent-accessible surface area (backbone atoms only — not comparable to full-atom values): 8193 Å² total; per-residue (Å²): 145,84,74,78,79,69,58,87,81,54,85,70,46,72,68,58,20,32,54,22,39,58,53,33,49,62,44,32,74,50,94,46,69,35,9,53,30,34,36,31,50,51,42,23,61,61,39,58,91,53,21,64,61,59,72,75,40,52,75,47,38,53,76,68,54,40,51,26,49,53,38,36,57,52,22,37,73,75,66,75,54,56,58,42,80,67,42,90,66,17,67,61,53,52,54,49,52,49,61,70,47,42,44,58,25,59,92,37,55,85,53,43,65,23,84,85,33,72,35,65,10,37,34,66,69,46,90,88,44,97,85,47,83,51,66,36,71,20,82,85,37,73,43,49,11,35,95

Secondary structure (DSSP, 8-state):
--SSTTSTTSPPPHHHHHHHHHHHHHHHTS-SHHHHHHHHHHHHHH-TTT----GGGGGGS-HHHHHHHHHHHHHHHHH---GGGGSTTHHHHHHHHHHHTGGGSHHHHTSPBPTTTTTSSEEES-SS-TT---EEE-TTTTTSSB-

Foldseek 3Di:
DPPPVPPVPDQQDPVLQLVLLVVLLVLLPDPDLSVLQSLLLQLCLQPVVFGHHDPVSLVVDDPVNNVSSVSNVRCSVPVVDRNLVSDDVSVVSNVVSCLQQVCRTPVNVPFAFDPQVRQRQWDQPDPPDPVRRDIDGDPRVRSGRGD

Sequence (147 aa):
MGTQMKQLNQPVTAVQYFNSVAALVKVAQLDTSGSRAAAQVLLSAYNGSEWQLNVTDLCHLDQLNMFHAMTVIQGRASLMREPQEGIENGDDIFMDLWKRWERYNINNRHLRTCRECYGTGEVYANHDDENDYTTKTCPYCGGKGYC